Protein AF-A0A3B0RY80-F1 (afdb_monomer)

Organism: NCBI:txid652676

Structure (mmCIF, N/CA/C/O backbone):
data_AF-A0A3B0RY80-F1
#
_entry.id   AF-A0A3B0RY80-F1
#
loop_
_atom_site.group_PDB
_atom_site.id
_atom_site.type_symbol
_atom_site.label_atom_id
_atom_site.label_alt_id
_atom_site.label_comp_id
_atom_site.label_asym_id
_atom_site.label_entity_id
_atom_site.label_seq_id
_atom_site.pdbx_PDB_ins_code
_atom_site.Cartn_x
_atom_site.Cartn_y
_atom_site.Cartn_z
_atom_site.occupancy
_atom_site.B_iso_or_equiv
_atom_site.auth_seq_id
_atom_site.auth_comp_id
_atom_site.auth_asym_id
_atom_site.auth_atom_id
_atom_site.pdbx_PDB_model_num
ATOM 1 N N . MET A 1 1 ? -13.724 5.552 25.799 1.00 53.41 1 MET A N 1
ATOM 2 C CA . MET A 1 1 ? -14.154 5.182 24.429 1.00 53.41 1 MET A CA 1
ATOM 3 C C . MET A 1 1 ? -13.254 4.068 23.915 1.00 53.41 1 MET A C 1
ATOM 5 O O . MET A 1 1 ? -12.049 4.178 24.092 1.00 53.41 1 MET A O 1
ATOM 9 N N . LYS A 1 2 ? -13.805 2.995 23.333 1.00 82.25 2 LYS A N 1
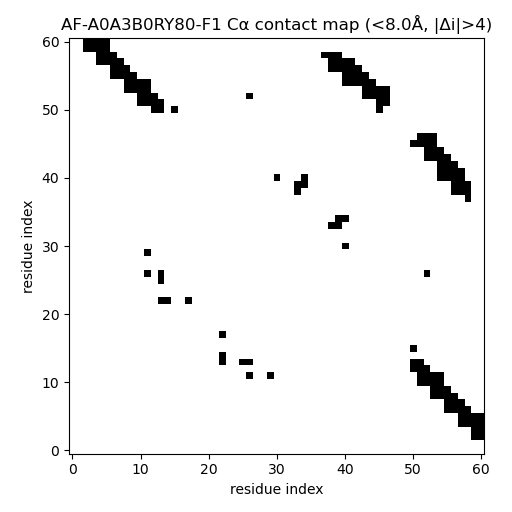ATOM 10 C CA . LYS A 1 2 ? -13.002 1.959 22.660 1.00 82.25 2 LYS A CA 1
ATOM 11 C C . LYS A 1 2 ? -12.979 2.276 21.167 1.00 82.25 2 LYS A C 1
ATOM 13 O O . LYS A 1 2 ? -14.038 2.285 20.548 1.00 82.25 2 LYS A O 1
ATOM 18 N N . ILE A 1 3 ? -11.801 2.556 20.616 1.00 85.94 3 ILE A N 1
ATOM 19 C CA . ILE A 1 3 ? -11.624 2.723 19.169 1.00 85.94 3 ILE A CA 1
ATOM 20 C C . ILE A 1 3 ? -11.752 1.335 18.538 1.00 85.94 3 ILE A C 1
ATOM 22 O O . ILE A 1 3 ? -11.039 0.409 18.930 1.00 85.94 3 ILE A O 1
ATOM 26 N N . LYS A 1 4 ? -12.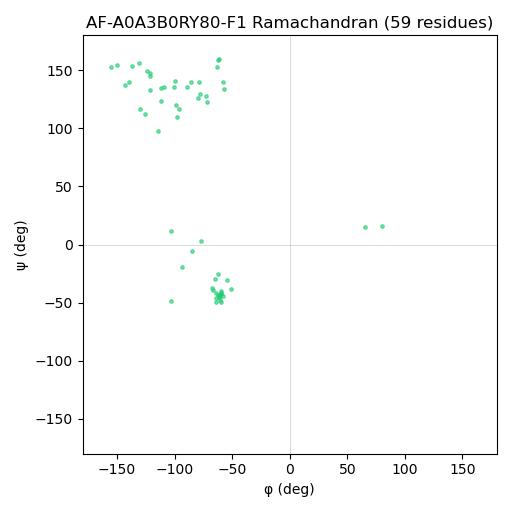692 1.177 17.604 1.00 92.06 4 LYS A N 1
ATOM 27 C CA . LYS A 1 4 ? -12.794 -0.031 16.781 1.00 92.06 4 LYS A CA 1
ATOM 28 C C . LYS A 1 4 ? -11.860 0.137 15.588 1.00 92.06 4 LYS A C 1
ATOM 30 O O . LYS A 1 4 ? -11.765 1.226 15.037 1.00 92.06 4 LYS A O 1
ATOM 35 N N . TRP A 1 5 ? -11.170 -0.928 15.205 1.00 95.06 5 TRP A N 1
ATOM 36 C CA . TRP A 1 5 ? -10.230 -0.907 14.088 1.00 95.06 5 TRP A CA 1
ATOM 37 C C . TRP A 1 5 ? -10.768 -1.747 12.939 1.00 95.06 5 TRP A C 1
ATOM 39 O O . TRP A 1 5 ? -11.237 -2.865 13.146 1.00 95.06 5 TRP A O 1
ATOM 49 N N . SER A 1 6 ? -10.680 -1.196 11.735 1.00 96.44 6 SER A N 1
ATOM 50 C CA . SER A 1 6 ? -10.889 -1.911 10.482 1.00 96.44 6 SER A CA 1
ATOM 51 C C . SER A 1 6 ? -9.534 -2.277 9.882 1.00 96.44 6 SER A C 1
ATOM 53 O O . SER A 1 6 ? -8.613 -1.460 9.906 1.00 96.44 6 SER A O 1
ATOM 55 N N . TYR A 1 7 ? -9.423 -3.476 9.310 1.00 96.50 7 TYR A N 1
ATOM 56 C CA . TYR A 1 7 ? -8.203 -3.974 8.669 1.00 96.50 7 TYR A CA 1
ATOM 57 C C . TYR A 1 7 ? -8.464 -4.318 7.204 1.00 96.50 7 TYR A C 1
ATOM 59 O O . TYR A 1 7 ? -9.564 -4.740 6.845 1.00 96.50 7 TYR A O 1
ATOM 67 N N . LYS A 1 8 ? -7.448 -4.135 6.362 1.00 95.50 8 LYS A N 1
ATOM 68 C CA . LYS A 1 8 ? -7.480 -4.469 4.936 1.00 95.50 8 LYS A CA 1
ATOM 69 C C . LYS A 1 8 ? -6.144 -5.087 4.527 1.00 95.50 8 LYS A C 1
ATOM 71 O O . LYS A 1 8 ? -5.093 -4.626 4.965 1.00 95.50 8 LYS A O 1
ATOM 76 N N . VAL A 1 9 ? -6.205 -6.114 3.686 1.00 96.56 9 VAL A N 1
ATOM 77 C CA . VAL A 1 9 ? -5.044 -6.749 3.053 1.00 96.56 9 VAL A CA 1
ATOM 78 C C . VAL A 1 9 ? -5.233 -6.644 1.545 1.00 96.56 9 VAL A C 1
ATOM 80 O O . VAL A 1 9 ? -6.335 -6.884 1.054 1.00 96.56 9 VAL A O 1
ATOM 83 N N . GLU A 1 10 ? -4.194 -6.228 0.830 1.00 94.88 10 GLU A N 1
ATOM 84 C CA . GLU A 1 10 ? -4.236 -6.023 -0.619 1.00 94.88 10 GLU A CA 1
ATOM 85 C C . GLU A 1 10 ? -2.909 -6.453 -1.244 1.00 94.88 10 GLU A C 1
ATOM 87 O O . GLU A 1 10 ? -1.846 -6.141 -0.711 1.00 94.88 10 GLU A O 1
ATOM 92 N N . ASP A 1 11 ? -2.975 -7.152 -2.375 1.00 93.62 11 ASP A N 1
ATOM 93 C CA . ASP A 1 11 ? -1.799 -7.538 -3.148 1.00 93.62 11 ASP A CA 1
ATOM 94 C C . ASP A 1 11 ? -1.596 -6.562 -4.304 1.00 93.62 11 ASP A C 1
ATOM 96 O O . ASP A 1 11 ? -2.446 -6.414 -5.184 1.00 93.62 11 ASP A O 1
ATOM 100 N N . VAL A 1 12 ? -0.442 -5.901 -4.318 1.00 91.75 12 VAL A N 1
ATOM 101 C CA . VAL A 1 12 ? -0.028 -5.020 -5.408 1.00 91.75 12 VAL A CA 1
ATOM 102 C C . VAL A 1 12 ? 0.892 -5.816 -6.318 1.00 91.75 12 VAL A C 1
ATOM 104 O O . VAL A 1 12 ? 2.018 -6.137 -5.941 1.00 91.75 12 VAL A O 1
ATOM 107 N N . THR A 1 13 ? 0.411 -6.133 -7.520 1.00 89.00 13 THR A N 1
ATOM 108 C CA . THR A 1 13 ? 1.179 -6.864 -8.538 1.00 89.00 13 THR A CA 1
ATOM 109 C C . THR A 1 13 ? 1.432 -5.951 -9.737 1.00 89.00 13 THR A C 1
ATOM 111 O O . THR A 1 13 ? 0.543 -5.773 -10.574 1.00 89.00 13 THR A O 1
ATOM 114 N N . PRO A 1 14 ? 2.616 -5.320 -9.828 1.00 83.81 14 PRO A N 1
ATOM 115 C CA . PRO A 1 14 ? 3.010 -4.568 -11.009 1.00 83.81 14 PRO A CA 1
ATOM 116 C C . PRO A 1 14 ? 3.111 -5.459 -12.263 1.00 83.81 14 PRO A C 1
ATOM 118 O O . PRO A 1 14 ? 3.332 -6.665 -12.153 1.00 83.81 14 PRO A O 1
ATOM 121 N N . PRO A 1 15 ? 3.030 -4.883 -13.476 1.00 85.06 15 PRO A N 1
ATOM 122 C CA . PRO A 1 15 ? 3.191 -5.638 -14.719 1.00 85.06 15 PRO A CA 1
ATOM 123 C C . PRO A 1 15 ? 4.545 -6.365 -14.807 1.00 85.06 15 PRO A C 1
ATOM 125 O O . PRO A 1 15 ? 5.582 -5.776 -14.486 1.00 85.06 15 PRO A O 1
ATOM 128 N N . LEU A 1 16 ? 4.546 -7.605 -15.318 1.00 74.69 16 LEU A N 1
ATOM 129 C CA . LEU A 1 16 ? 5.708 -8.517 -15.350 1.00 74.69 16 LEU A CA 1
ATOM 130 C C . LEU A 1 16 ? 6.975 -7.929 -16.009 1.00 74.69 16 LEU A C 1
ATOM 132 O O . LEU A 1 16 ? 8.084 -8.261 -15.608 1.00 74.69 16 LEU A O 1
ATOM 136 N N . PHE A 1 17 ? 6.824 -7.036 -16.990 1.00 75.81 17 PHE A N 1
ATOM 137 C CA . PHE A 1 17 ? 7.939 -6.417 -17.729 1.00 75.81 17 PHE A CA 1
ATOM 138 C C . PHE A 1 17 ? 8.243 -4.976 -17.299 1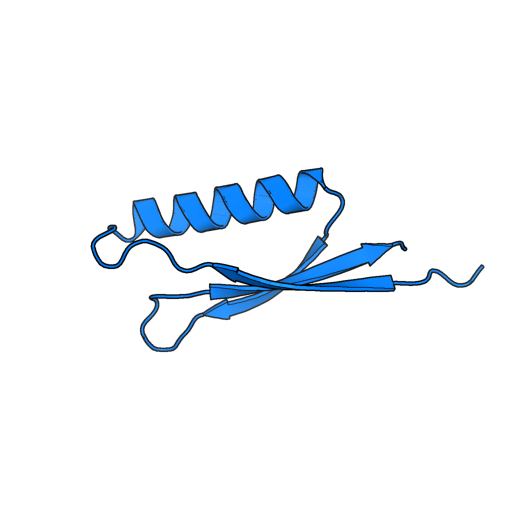.00 75.81 17 PHE A C 1
ATOM 140 O O . PHE A 1 17 ? 8.978 -4.254 -17.973 1.00 75.81 17 PHE A O 1
ATOM 147 N N . SER A 1 18 ? 7.660 -4.522 -16.190 1.00 76.56 18 SER A N 1
ATOM 148 C CA . SER A 1 18 ? 7.923 -3.184 -15.672 1.00 76.56 18 SER A CA 1
ATOM 149 C C . SER A 1 18 ? 9.266 -3.143 -14.934 1.00 76.56 18 SER A C 1
ATOM 151 O O . SER A 1 18 ? 9.556 -3.970 -14.069 1.00 76.56 18 SER A O 1
ATOM 153 N N . GLY A 1 19 ? 10.115 -2.171 -15.280 1.00 81.00 19 GLY A N 1
ATOM 154 C CA . GLY A 1 19 ? 11.375 -1.947 -14.570 1.00 81.00 19 GLY A CA 1
ATOM 155 C C . GLY A 1 19 ? 11.142 -1.585 -13.098 1.00 81.00 19 GLY A C 1
ATOM 156 O O . GLY A 1 19 ? 10.072 -1.100 -12.725 1.00 81.00 19 GLY A O 1
ATOM 157 N N . SER A 1 20 ? 12.163 -1.759 -12.254 1.00 81.94 20 SER A N 1
ATOM 158 C CA . SER A 1 20 ? 12.077 -1.509 -10.803 1.00 81.94 20 SER A CA 1
ATOM 159 C C . SER A 1 20 ? 11.510 -0.129 -10.441 1.00 81.94 20 SER A C 1
ATOM 161 O O . SER A 1 20 ? 10.697 -0.025 -9.528 1.00 81.94 20 SER A O 1
ATOM 163 N N . LYS A 1 21 ? 11.860 0.920 -11.199 1.00 85.06 21 LYS A N 1
ATOM 164 C CA . LYS A 1 21 ? 11.316 2.279 -11.013 1.00 85.06 21 LYS A CA 1
ATOM 165 C C . LYS A 1 21 ? 9.799 2.342 -11.201 1.00 85.06 21 LYS A C 1
ATOM 167 O O . LYS A 1 21 ? 9.109 2.954 -10.395 1.00 85.06 21 LYS A O 1
ATOM 172 N N . THR A 1 22 ? 9.281 1.700 -12.246 1.00 86.56 22 THR A N 1
ATOM 173 C CA . THR A 1 22 ? 7.842 1.665 -12.534 1.00 86.56 22 THR A CA 1
ATOM 174 C C . THR A 1 22 ? 7.092 0.881 -11.463 1.00 86.56 22 THR A C 1
ATOM 176 O O . THR A 1 22 ? 6.034 1.319 -11.021 1.00 86.56 22 THR A O 1
ATOM 179 N N . ARG A 1 23 ? 7.669 -0.229 -10.982 1.00 85.25 23 ARG A N 1
ATOM 180 C CA . ARG A 1 23 ? 7.102 -1.004 -9.867 1.00 85.25 23 ARG A CA 1
ATOM 181 C C . ARG A 1 23 ? 6.974 -0.163 -8.603 1.00 85.25 23 ARG A C 1
ATOM 183 O O . ARG A 1 23 ? 5.895 -0.100 -8.023 1.00 85.25 23 ARG A O 1
ATOM 190 N N . ASN A 1 24 ? 8.048 0.531 -8.228 1.00 87.88 24 ASN A N 1
ATOM 191 C CA . ASN A 1 24 ? 8.051 1.393 -7.048 1.00 87.88 24 ASN A CA 1
ATOM 192 C C . ASN A 1 24 ? 7.004 2.503 -7.163 1.00 87.88 24 ASN A C 1
ATOM 194 O O . ASN A 1 24 ? 6.276 2.739 -6.206 1.00 87.88 24 ASN A O 1
ATOM 198 N N . LYS A 1 25 ? 6.867 3.112 -8.347 1.00 92.12 25 LYS A N 1
ATOM 199 C CA . LYS A 1 25 ? 5.855 4.141 -8.601 1.00 92.12 25 LYS A CA 1
ATOM 200 C C . LYS A 1 25 ? 4.426 3.619 -8.405 1.00 92.12 25 LYS A C 1
ATOM 202 O O . LYS A 1 25 ? 3.628 4.282 -7.759 1.00 92.12 25 LYS A O 1
ATOM 207 N N . ILE A 1 26 ? 4.113 2.421 -8.902 1.00 91.06 26 ILE A N 1
ATOM 208 C CA . ILE A 1 26 ? 2.781 1.807 -8.738 1.00 91.06 26 ILE A CA 1
ATOM 209 C C . ILE A 1 26 ? 2.476 1.527 -7.259 1.00 91.06 26 ILE A C 1
ATOM 211 O O . ILE A 1 26 ? 1.362 1.769 -6.786 1.00 91.06 26 ILE A O 1
ATOM 215 N N . ILE A 1 27 ? 3.466 1.024 -6.516 1.00 90.94 27 ILE A N 1
ATOM 216 C CA . ILE A 1 27 ? 3.331 0.770 -5.076 1.00 90.94 27 ILE A CA 1
ATOM 217 C C . ILE A 1 27 ? 3.110 2.092 -4.330 1.00 90.94 27 ILE A C 1
ATOM 219 O O . ILE A 1 27 ? 2.198 2.187 -3.511 1.00 90.94 27 ILE A O 1
ATOM 223 N N . GLU A 1 28 ? 3.894 3.122 -4.649 1.00 93.75 28 GLU A N 1
ATOM 224 C CA . GLU A 1 28 ? 3.787 4.457 -4.057 1.00 93.75 28 GLU A CA 1
ATOM 225 C C . GLU A 1 28 ? 2.418 5.098 -4.327 1.00 93.75 28 GLU A C 1
ATOM 227 O O . GLU A 1 28 ? 1.749 5.542 -3.395 1.00 93.75 28 GLU A O 1
ATOM 232 N N . GLU A 1 29 ? 1.943 5.076 -5.575 1.00 95.12 29 GLU A N 1
ATOM 233 C CA . GLU A 1 29 ? 0.614 5.576 -5.949 1.00 95.12 29 GLU A CA 1
ATOM 234 C C . GLU A 1 29 ? -0.504 4.835 -5.204 1.00 95.12 29 GLU A C 1
ATOM 236 O O . GLU A 1 29 ? -1.462 5.455 -4.731 1.00 95.12 29 GLU A O 1
ATOM 241 N N . THR A 1 30 ? -0.366 3.516 -5.039 1.00 94.69 30 THR A N 1
ATOM 242 C CA . THR A 1 30 ? -1.331 2.707 -4.287 1.00 94.69 30 THR A CA 1
ATOM 243 C C . THR A 1 30 ? -1.358 3.113 -2.816 1.00 94.69 30 THR A C 1
ATOM 245 O O . THR A 1 30 ? -2.435 3.374 -2.279 1.00 94.69 30 THR A O 1
ATOM 248 N N . LEU A 1 31 ? -0.196 3.221 -2.167 1.00 94.75 31 LEU A N 1
ATOM 249 C CA . LEU A 1 31 ? -0.099 3.626 -0.763 1.00 94.75 31 LEU A CA 1
ATOM 250 C C . LEU A 1 31 ? -0.630 5.045 -0.541 1.00 94.75 31 LEU A C 1
ATOM 252 O O . LEU A 1 31 ? -1.411 5.255 0.385 1.00 94.75 31 LEU A O 1
ATOM 256 N N . ASN A 1 32 ? -0.293 5.990 -1.421 1.00 97.00 32 ASN A N 1
ATOM 257 C CA . ASN A 1 32 ? -0.785 7.366 -1.351 1.00 97.00 32 ASN A CA 1
ATOM 258 C C . ASN A 1 32 ? -2.312 7.423 -1.468 1.00 97.00 32 ASN A C 1
ATOM 260 O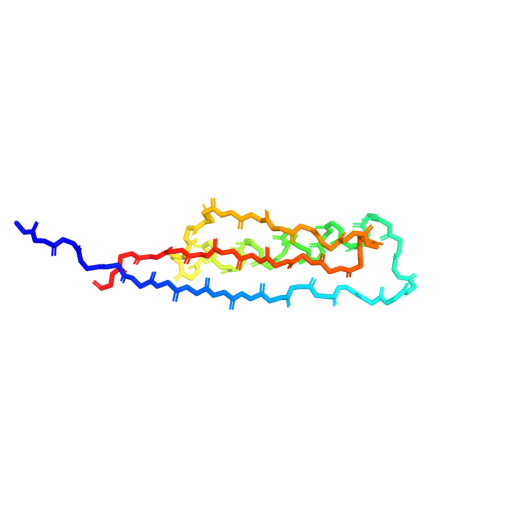 O . ASN A 1 32 ? -2.974 8.076 -0.660 1.00 97.00 32 ASN A O 1
ATOM 264 N N . ARG A 1 33 ? -2.897 6.683 -2.418 1.00 97.06 33 ARG A N 1
ATOM 265 C CA . ARG A 1 33 ? -4.356 6.592 -2.558 1.00 97.06 33 ARG A CA 1
ATOM 266 C C . ARG A 1 33 ? -5.017 6.028 -1.303 1.00 97.06 33 ARG A C 1
ATOM 268 O O . ARG A 1 33 ? -6.026 6.564 -0.855 1.00 97.06 33 ARG A O 1
ATOM 275 N N . ARG A 1 34 ? -4.444 4.982 -0.702 1.00 96.00 34 ARG A N 1
ATOM 276 C CA . ARG A 1 34 ? -4.963 4.398 0.546 1.00 96.00 34 ARG A CA 1
ATOM 277 C C . ARG A 1 34 ? -4.817 5.350 1.736 1.00 96.00 34 ARG A C 1
ATOM 279 O O . ARG A 1 34 ? -5.756 5.450 2.522 1.00 96.00 34 ARG A O 1
ATOM 286 N N . GLY A 1 35 ? -3.721 6.100 1.813 1.00 96.25 35 GLY A N 1
ATOM 287 C CA . GLY A 1 35 ? -3.538 7.172 2.793 1.00 96.25 35 GLY A CA 1
ATOM 288 C C . GLY A 1 35 ? -4.629 8.241 2.697 1.00 96.25 35 GLY A C 1
ATOM 289 O O . GLY A 1 35 ? -5.226 8.599 3.709 1.00 96.25 35 GLY A O 1
ATOM 290 N N . MET A 1 36 ? -4.975 8.676 1.479 1.00 96.88 36 MET A N 1
ATOM 291 C CA . MET A 1 36 ? -6.083 9.619 1.246 1.00 96.88 36 MET A CA 1
ATOM 292 C C . MET A 1 36 ? -7.460 9.042 1.621 1.00 96.88 36 MET A C 1
ATOM 294 O O . MET A 1 36 ? -8.347 9.780 2.037 1.00 96.88 36 MET A O 1
ATOM 298 N N . GLU A 1 37 ? -7.643 7.723 1.524 1.00 95.75 37 GLU A N 1
ATOM 299 C CA . GLU A 1 37 ? -8.843 7.007 1.992 1.00 95.75 37 GLU A CA 1
ATOM 300 C C . GLU A 1 37 ? -8.878 6.806 3.529 1.00 95.75 37 GLU A C 1
ATOM 302 O O . GLU A 1 37 ? -9.788 6.147 4.051 1.00 95.75 37 GLU A O 1
ATOM 307 N N . GLY A 1 38 ? -7.885 7.330 4.258 1.00 96.31 38 GLY A N 1
ATOM 308 C CA . GLY A 1 38 ? -7.763 7.222 5.713 1.00 96.31 38 GLY A CA 1
ATOM 309 C C . GLY A 1 38 ? -7.196 5.889 6.204 1.00 96.31 38 GLY A C 1
ATOM 310 O O . GLY A 1 38 ? -7.367 5.552 7.373 1.00 96.31 38 GLY A O 1
ATOM 311 N N . TRP A 1 39 ? -6.567 5.101 5.326 1.00 97.69 39 TRP A N 1
ATOM 312 C CA . TRP A 1 39 ? -5.871 3.875 5.713 1.00 97.69 39 TRP A CA 1
ATOM 313 C C . TRP A 1 39 ? -4.415 4.154 6.075 1.00 97.69 39 TRP A C 1
ATOM 315 O O . TRP A 1 39 ? -3.683 4.811 5.342 1.00 97.69 39 TRP A O 1
ATOM 325 N N . GLU A 1 40 ? -3.975 3.562 7.176 1.00 96.44 40 GLU A N 1
ATOM 326 C CA . GLU A 1 40 ? -2.600 3.589 7.655 1.00 96.44 40 GLU A CA 1
ATOM 327 C C . GLU A 1 40 ? -1.890 2.281 7.304 1.00 96.44 40 GLU A C 1
ATOM 329 O O . GLU A 1 40 ? -2.431 1.189 7.514 1.00 96.44 40 GLU A O 1
ATOM 334 N N . LEU A 1 41 ? -0.656 2.384 6.810 1.00 96.50 41 LEU A N 1
ATOM 335 C CA . LEU A 1 41 ? 0.192 1.2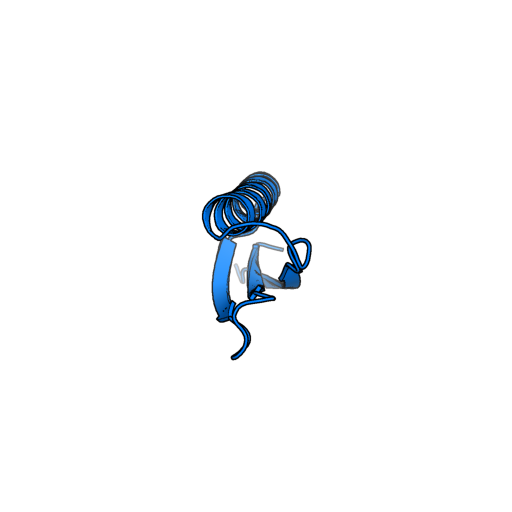29 6.535 1.00 96.50 41 LEU A CA 1
ATOM 336 C C . LEU A 1 41 ? 0.712 0.605 7.833 1.00 96.50 41 LEU A C 1
ATOM 338 O O . LEU A 1 41 ? 1.299 1.281 8.671 1.00 96.50 41 LEU A O 1
ATOM 342 N N . VAL A 1 42 ? 0.516 -0.706 7.976 1.00 96.81 42 VAL A N 1
ATOM 343 C CA . VAL A 1 42 ? 0.984 -1.495 9.126 1.00 96.81 42 VAL A CA 1
ATOM 344 C C . VAL A 1 42 ? 2.222 -2.301 8.767 1.00 96.81 42 VAL A C 1
ATOM 346 O O . VAL A 1 42 ? 3.191 -2.327 9.521 1.00 96.81 42 VAL A O 1
ATOM 349 N N . LYS A 1 43 ? 2.173 -3.003 7.632 1.00 95.50 43 LYS A N 1
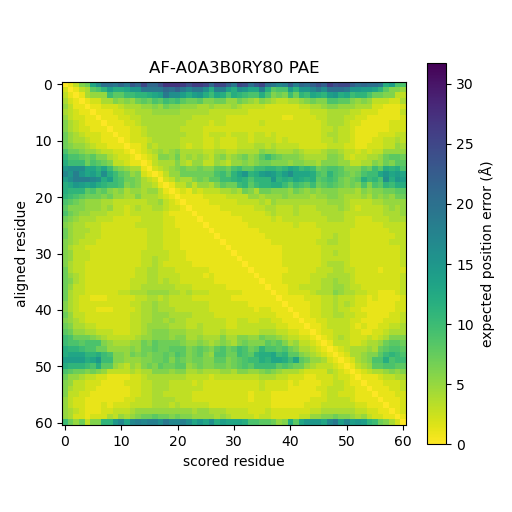ATOM 350 C CA . LYS A 1 43 ? 3.239 -3.903 7.193 1.00 95.50 43 LYS A CA 1
ATOM 351 C C . LYS A 1 43 ? 3.203 -4.069 5.681 1.00 95.50 43 LYS A C 1
ATOM 353 O O . LYS A 1 43 ? 2.139 -3.991 5.069 1.00 95.50 43 LYS A O 1
ATOM 358 N N . THR A 1 44 ? 4.359 -4.364 5.107 1.00 93.31 44 THR A N 1
ATOM 359 C CA . THR A 1 44 ? 4.494 -4.874 3.746 1.00 93.31 44 THR A CA 1
ATOM 360 C C . THR A 1 44 ? 5.196 -6.228 3.780 1.00 93.31 44 THR A C 1
ATOM 362 O O . THR A 1 44 ? 6.068 -6.466 4.617 1.00 93.31 44 THR A O 1
ATOM 365 N N . ASN A 1 45 ? 4.799 -7.125 2.884 1.00 93.81 45 ASN A N 1
ATOM 366 C CA . ASN A 1 45 ? 5.508 -8.365 2.594 1.00 93.81 45 ASN A CA 1
ATOM 367 C C . ASN A 1 45 ? 5.760 -8.396 1.088 1.00 93.81 45 ASN A C 1
ATOM 369 O O . ASN A 1 45 ? 4.815 -8.485 0.308 1.00 93.81 45 ASN A O 1
ATOM 373 N N . ALA A 1 46 ? 7.022 -8.301 0.683 1.00 88.00 46 ALA A N 1
ATOM 374 C CA . ALA A 1 46 ? 7.395 -8.547 -0.701 1.00 88.00 46 ALA A CA 1
ATOM 375 C C . ALA A 1 46 ? 7.462 -10.057 -0.944 1.00 88.00 46 ALA A C 1
ATOM 377 O O . ALA A 1 46 ? 7.957 -10.806 -0.094 1.00 88.00 46 ALA A O 1
ATOM 378 N N . SER A 1 47 ? 6.977 -10.499 -2.098 1.00 85.81 47 SER A N 1
ATOM 379 C CA . SER A 1 47 ? 7.191 -11.864 -2.558 1.00 85.81 47 SER A CA 1
ATOM 380 C C . SER A 1 47 ? 8.682 -12.126 -2.785 1.00 85.81 47 SER A C 1
ATOM 382 O O . SER A 1 47 ? 9.463 -11.216 -3.073 1.00 85.81 47 SER A O 1
ATOM 384 N N . SER A 1 48 ? 9.098 -13.387 -2.662 1.00 80.50 48 SER A N 1
ATOM 385 C CA . SER A 1 48 ? 10.503 -13.785 -2.833 1.00 80.50 48 SER A CA 1
ATOM 386 C C . SER A 1 48 ? 11.046 -13.505 -4.239 1.00 80.50 48 SER A C 1
ATOM 388 O O . SER A 1 48 ? 12.247 -13.323 -4.404 1.00 80.50 48 SER A O 1
ATOM 390 N N . ASP A 1 49 ? 10.166 -13.448 -5.240 1.00 79.00 49 ASP A N 1
ATOM 391 C CA . ASP A 1 49 ? 10.488 -13.081 -6.622 1.00 79.00 49 ASP A CA 1
ATOM 392 C C . ASP A 1 49 ? 10.485 -11.554 -6.864 1.00 79.00 49 ASP A C 1
ATOM 394 O O . ASP A 1 49 ? 10.860 -11.095 -7.944 1.00 79.00 49 ASP A O 1
ATOM 398 N N . GLY A 1 50 ? 10.085 -10.750 -5.869 1.00 72.94 50 GLY A N 1
ATOM 399 C CA . GLY A 1 50 ? 9.992 -9.291 -5.959 1.00 72.94 50 GLY A CA 1
ATOM 400 C C . GLY A 1 50 ? 8.939 -8.785 -6.950 1.00 72.94 50 GLY A C 1
ATOM 401 O O . GLY A 1 50 ? 8.993 -7.618 -7.353 1.00 72.94 50 GLY A O 1
ATOM 402 N N . MET A 1 51 ? 8.020 -9.654 -7.381 1.00 79.38 51 MET A N 1
ATOM 403 C CA . MET A 1 51 ? 7.003 -9.354 -8.392 1.00 79.38 51 MET A CA 1
ATOM 404 C C . MET A 1 51 ? 5.683 -8.879 -7.794 1.00 79.38 51 MET A C 1
ATOM 406 O O . MET A 1 51 ? 4.911 -8.230 -8.494 1.00 79.38 51 MET A O 1
ATOM 410 N N . SER A 1 52 ? 5.424 -9.150 -6.519 1.00 86.56 52 SER A N 1
ATOM 411 C CA . SER A 1 52 ? 4.246 -8.660 -5.816 1.00 86.56 52 SER A CA 1
ATOM 412 C C . SER A 1 52 ? 4.598 -8.175 -4.414 1.00 86.56 52 SER A C 1
ATOM 414 O O . SER A 1 52 ? 5.591 -8.571 -3.797 1.00 86.56 52 SER A O 1
ATOM 416 N N . VAL A 1 53 ? 3.784 -7.252 -3.912 1.00 92.38 53 VAL A N 1
ATOM 417 C CA . VAL A 1 53 ? 3.882 -6.755 -2.542 1.00 92.38 53 VAL A CA 1
ATOM 418 C C . VAL A 1 53 ? 2.504 -6.816 -1.910 1.00 92.38 53 VAL A C 1
ATOM 420 O O . VAL A 1 53 ? 1.590 -6.108 -2.330 1.00 92.38 53 VAL A O 1
ATOM 423 N N . THR A 1 54 ? 2.368 -7.629 -0.870 1.00 95.00 54 THR A N 1
ATOM 424 C CA . THR A 1 54 ? 1.189 -7.624 -0.008 1.00 95.00 54 THR A CA 1
ATOM 425 C C . THR A 1 54 ? 1.309 -6.467 0.976 1.00 95.00 54 THR A C 1
ATOM 427 O O . THR A 1 54 ? 2.301 -6.358 1.706 1.00 95.00 54 THR A O 1
ATOM 430 N N . ILE A 1 55 ? 0.296 -5.607 1.025 1.00 95.88 55 ILE A N 1
ATOM 431 C CA . ILE A 1 55 ? 0.200 -4.490 1.965 1.00 95.88 55 ILE A CA 1
ATOM 432 C C . ILE A 1 55 ? -0.885 -4.771 3.007 1.00 95.88 55 ILE A C 1
ATOM 434 O O . ILE A 1 55 ? -1.987 -5.220 2.691 1.00 95.88 55 ILE A O 1
ATOM 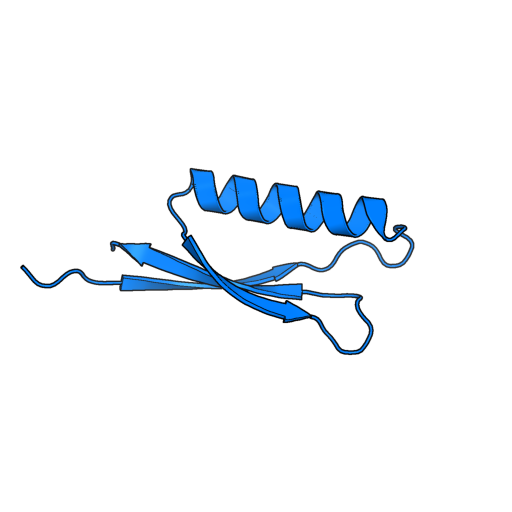438 N N . TYR A 1 56 ? -0.566 -4.490 4.268 1.00 97.38 56 TYR A N 1
ATOM 439 C CA . TYR A 1 56 ? -1.474 -4.624 5.402 1.00 97.38 56 TYR A CA 1
ATOM 440 C C . TYR A 1 56 ? -1.803 -3.233 5.924 1.00 9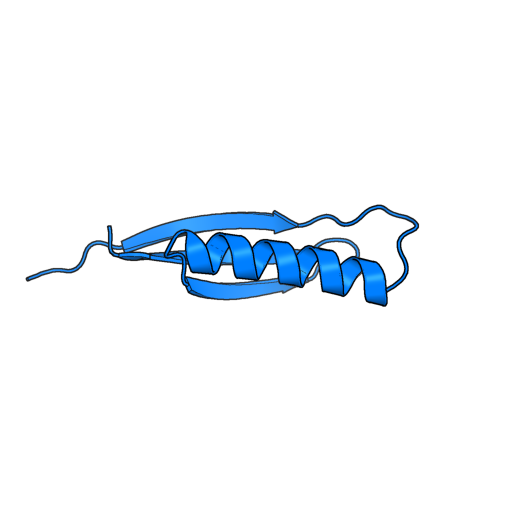7.38 56 TYR A C 1
ATOM 442 O O . TYR A 1 56 ? -0.904 -2.470 6.284 1.00 97.38 56 TYR A O 1
ATOM 450 N N . LEU A 1 57 ? -3.089 -2.910 5.976 1.00 97.81 57 LEU A N 1
ATOM 451 C CA . LEU A 1 57 ? -3.598 -1.583 6.287 1.00 97.81 57 LEU A CA 1
ATOM 452 C C . LEU A 1 57 ? -4.561 -1.639 7.476 1.00 97.81 57 LEU A C 1
ATOM 454 O O . LEU A 1 57 ? -5.298 -2.616 7.648 1.00 97.81 57 LEU A O 1
ATOM 458 N N . LYS A 1 58 ? -4.607 -0.563 8.261 1.00 97.38 58 LYS A N 1
ATOM 459 C CA . LYS A 1 58 ? -5.596 -0.361 9.328 1.00 97.38 58 LYS A CA 1
ATOM 460 C C . LYS A 1 58 ? -6.233 1.022 9.228 1.00 97.38 58 LYS A C 1
ATOM 462 O O . LYS A 1 58 ? -5.617 1.938 8.701 1.00 97.38 58 LYS A O 1
ATOM 467 N N . ARG A 1 59 ? -7.438 1.193 9.762 1.00 96.38 59 ARG A N 1
ATOM 468 C CA . ARG A 1 59 ? -8.029 2.518 10.002 1.00 96.38 59 ARG A CA 1
ATOM 469 C C . ARG A 1 59 ? -8.981 2.506 11.198 1.00 96.38 59 ARG A C 1
ATOM 471 O O . ARG A 1 59 ? -9.543 1.441 11.487 1.00 96.38 59 ARG A O 1
ATOM 478 N N . PRO A 1 60 ? -9.200 3.648 11.870 1.00 93.88 60 PRO A N 1
ATOM 479 C CA . PRO A 1 60 ? -10.297 3.790 12.818 1.00 93.88 60 PRO A CA 1
ATOM 480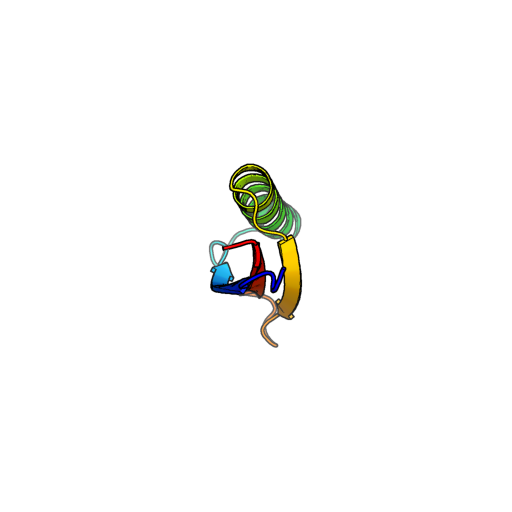 C C . PRO A 1 60 ? -11.626 3.498 12.113 1.00 93.88 60 PRO A C 1
ATOM 482 O O . PRO A 1 60 ? -11.843 3.935 10.980 1.00 93.88 60 PRO A O 1
ATOM 485 N N . SER A 1 61 ? -12.468 2.696 12.757 1.00 81.50 61 SER A N 1
ATOM 486 C CA . SER A 1 61 ? -13.759 2.257 12.230 1.00 81.50 61 SER A CA 1
ATOM 487 C C . SER A 1 61 ? -14.919 3.103 12.718 1.00 81.50 61 SER A C 1
ATOM 489 O O . SER A 1 61 ? -14.823 3.657 13.836 1.00 81.50 61 SER A O 1
#

Secondary structure (DSSP, 8-state):
-PPPEEEEEEEE---TT--HHHHHHHHHHHHHHHHHTTPEEEEEEE-TTSS-EEEEEEEE-

Radius of gyration: 13.2 Å; Cα contacts (8 Å, |Δi|>4): 85; chains: 1; bounding box: 26×23×42 Å

Mean predicted aligned error: 4.36 Å

pLDDT: mean 89.9, std 8.27, range [53.41, 97.81]

Solvent-accessible surface area (backbone atoms only — not comparable to full-atom values): 3657 Å² total; per-residue (Å²): 137,84,84,48,76,42,77,49,77,48,77,48,68,54,65,92,86,54,54,72,69,58,40,52,50,55,52,49,54,50,52,52,54,39,44,76,73,58,36,42,85,74,48,75,46,68,44,96,84,68,56,35,36,40,40,34,33,35,28,85,99

InterPro domains:
  IPR025234 YjzH-like [PF13783] (5-45)

Foldseek 3Di:
DDFDKDKDKDKDFDDPPDDPVVSVVSVVVVVVVCVVVQWDWDDWDADPVNRMIMTMIMHGD

Sequence (61 aa):
MKIKWSYKVEDVTPPLFSGSKTRNKIIEETLNRRGMEGWELVKTNASSDGMSVTIYLKRPS

Nearest PDB structures (foldseek):
  5xyi-assembly1_Y  TM=5.385E-01  e=1.031E+00  Trichomonas vaginalis
  8b2l-assembly1_H1  TM=5.305E-01  e=1.347E+00  Nicotiana tabacum
  7qiz-assembly1_KA  TM=5.341E-01  e=2.013E+00  Solanum lycopersicum
  5mgw-assembly1_A  TM=3.887E-01  e=6.037E-01  Homo sapiens
  5mgu-assembly1_A  TM=3.840E-01  e=6.037E-01  Homo sapiens